Protein AF-A0A1U7CLI0-F1 (afdb_monomer_lite)

Organism: NCBI:txid1387353

Foldseek 3Di:
DDDDPDPQDPVNVVVVVVVVVVVVVVVVVVLVVLLVVLQVLLVVLQVQLVVLVVPCPVPPQSPQLSLVSNVSSVLSNVCSVVSPDDHDDDDNGDDPPDDRPDPVVVVVVVVVVVPPPD

pLDDT: mean 80.76, std 17.77, range [35.72, 97.56]

Secondary structure (DSSP, 8-state):
---------HHHHHHHHHHHHHHHHHHHHHHHHHHHHHHHHHHHHHHHHHHHHHH-TT-HHHHHHHHHHHHHHHHHHHHHH-TTSPPPPP-SS--TT--PPPHHHHHHHHHHTGGG--

Sequence (118 aa):
MPIKRIKLSVRDLMLTVAVLAIPLSWAADKTSQRRDRCLDLADRHARLGAEYRRNSGGLESMLHAADWHSYMSRCFEEAADRPWEPIPKSMPLPPKRWSPPSPAATDAGATAVIKRSS

Radius of gyration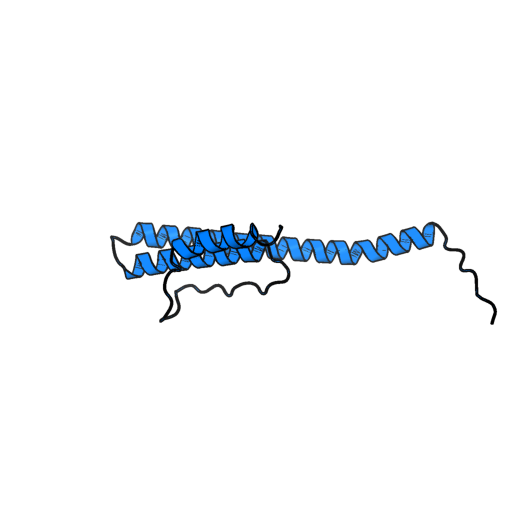: 23.69 Å; chains: 1; bounding box: 47×31×71 Å

Structure (mmCIF, N/CA/C/O backbone):
data_AF-A0A1U7CLI0-F1
#
_entry.id   AF-A0A1U7CLI0-F1
#
loop_
_atom_site.group_PDB
_atom_site.id
_atom_site.type_symbol
_atom_site.label_atom_id
_atom_site.label_alt_id
_atom_site.label_comp_id
_atom_site.label_asym_id
_atom_site.label_entity_id
_atom_site.label_seq_id
_atom_site.pdbx_PDB_ins_code
_atom_site.Cartn_x
_atom_site.Cartn_y
_atom_site.Cartn_z
_atom_site.occupancy
_atom_site.B_iso_or_equiv
_atom_site.auth_seq_id
_atom_site.auth_comp_id
_atom_site.auth_asym_id
_atom_site.auth_atom_id
_atom_site.pdbx_PDB_model_num
ATOM 1 N N . MET A 1 1 ? 27.129 22.516 -49.889 1.00 48.25 1 MET A N 1
ATOM 2 C CA . MET A 1 1 ? 27.397 21.574 -48.778 1.00 48.25 1 MET A CA 1
ATOM 3 C C . MET A 1 1 ? 27.031 20.166 -49.232 1.00 48.25 1 MET A C 1
ATOM 5 O O . MET A 1 1 ? 25.864 19.957 -49.541 1.00 48.25 1 MET A O 1
ATOM 9 N N . PRO A 1 2 ? 27.973 19.216 -49.356 1.00 52.28 2 PRO A N 1
ATOM 10 C CA . PRO A 1 2 ? 27.618 17.851 -49.730 1.00 52.28 2 PRO A CA 1
ATOM 11 C C . PRO A 1 2 ? 26.942 17.132 -48.553 1.00 52.28 2 PRO A C 1
ATOM 13 O O . PRO A 1 2 ? 27.512 17.022 -47.468 1.00 52.28 2 PRO A O 1
ATOM 16 N N . ILE A 1 3 ? 25.724 16.636 -48.774 1.00 61.03 3 ILE A N 1
ATOM 17 C CA . ILE A 1 3 ? 25.002 15.785 -47.821 1.00 61.03 3 ILE A CA 1
ATOM 18 C C . ILE A 1 3 ? 25.699 14.419 -47.810 1.00 61.03 3 ILE A C 1
ATOM 20 O O . I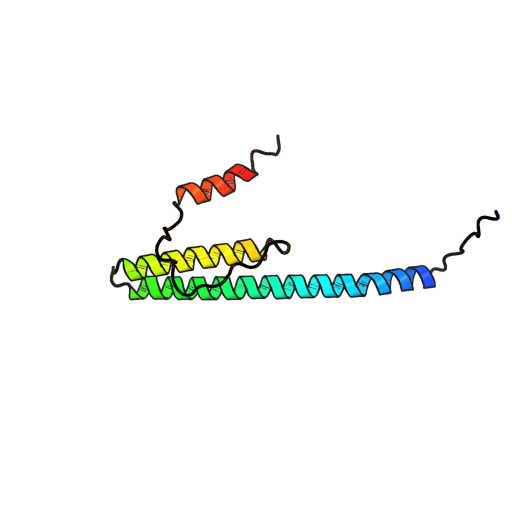LE A 1 3 ? 25.629 13.658 -48.777 1.00 61.03 3 ILE A O 1
ATOM 24 N N . LYS A 1 4 ? 26.420 14.120 -46.726 1.00 63.03 4 LYS A N 1
ATOM 25 C CA . LYS A 1 4 ? 27.121 12.845 -46.526 1.00 63.03 4 LYS A CA 1
ATOM 26 C C . LYS A 1 4 ? 26.070 11.734 -46.383 1.00 63.03 4 LYS A C 1
ATOM 28 O O . LYS A 1 4 ? 25.372 11.672 -45.376 1.00 63.03 4 LYS A O 1
ATOM 33 N N . ARG A 1 5 ? 25.930 10.861 -47.388 1.00 59.25 5 ARG A N 1
ATOM 34 C CA . ARG A 1 5 ? 25.058 9.675 -47.298 1.00 59.25 5 ARG A CA 1
ATOM 35 C C . ARG A 1 5 ? 25.703 8.654 -46.360 1.00 59.25 5 ARG A C 1
ATOM 37 O O . ARG A 1 5 ? 26.661 7.984 -46.740 1.00 59.25 5 ARG A O 1
ATOM 44 N N . ILE A 1 6 ? 25.199 8.562 -45.133 1.00 68.69 6 ILE A N 1
ATOM 45 C CA . ILE A 1 6 ? 25.621 7.553 -44.157 1.00 68.69 6 ILE A CA 1
ATOM 46 C C . ILE A 1 6 ? 25.060 6.203 -44.621 1.00 68.69 6 ILE A C 1
ATOM 48 O O . ILE A 1 6 ? 23.846 6.019 -44.674 1.00 68.69 6 ILE A O 1
ATOM 52 N N . LYS A 1 7 ? 25.932 5.261 -44.996 1.00 68.12 7 LYS A N 1
ATOM 53 C CA . LYS A 1 7 ? 25.535 3.866 -45.228 1.00 68.12 7 LYS A CA 1
ATOM 54 C C . LYS A 1 7 ? 25.438 3.185 -43.866 1.00 68.12 7 LYS A C 1
ATOM 56 O O . LYS A 1 7 ? 26.460 2.790 -43.317 1.00 68.12 7 LYS A O 1
ATOM 61 N N . LEU A 1 8 ? 24.229 3.104 -43.312 1.00 69.88 8 LEU A N 1
ATOM 62 C CA . LEU A 1 8 ? 23.980 2.365 -42.076 1.00 69.88 8 LEU A CA 1
ATOM 63 C C . LEU A 1 8 ? 24.144 0.868 -42.363 1.00 69.88 8 LEU A C 1
ATOM 65 O O . LEU A 1 8 ? 23.432 0.326 -43.212 1.00 69.88 8 LEU A O 1
ATOM 69 N N . SER A 1 9 ? 25.088 0.201 -41.702 1.00 82.31 9 SER A N 1
ATOM 70 C CA . SER A 1 9 ? 25.212 -1.251 -41.821 1.00 82.31 9 SER A CA 1
ATOM 71 C C . SER A 1 9 ? 24.224 -1.952 -40.884 1.00 82.31 9 SER A C 1
ATOM 73 O O . SER A 1 9 ? 23.833 -1.408 -39.851 1.00 82.31 9 SER A O 1
ATOM 75 N N . VAL A 1 10 ? 23.847 -3.195 -41.205 1.00 80.75 10 VAL A N 1
ATOM 76 C CA . VAL A 1 10 ? 23.030 -4.038 -40.308 1.00 80.75 10 VAL A CA 1
ATOM 77 C C . VAL A 1 10 ? 23.691 -4.167 -38.931 1.00 80.75 10 VAL A C 1
ATOM 79 O O . VAL A 1 10 ? 23.002 -4.175 -37.916 1.00 80.75 10 VAL A O 1
ATOM 82 N N . ARG A 1 11 ? 25.031 -4.184 -38.880 1.00 80.31 11 ARG A N 1
ATOM 83 C CA . ARG A 1 11 ? 25.797 -4.189 -37.628 1.00 80.31 11 ARG A CA 1
ATOM 84 C C . ARG A 1 11 ? 25.534 -2.938 -36.790 1.00 80.31 11 ARG A C 1
ATOM 86 O O . ARG A 1 11 ? 25.334 -3.060 -35.589 1.00 80.31 11 ARG A O 1
ATOM 93 N N . ASP A 1 12 ? 25.509 -1.761 -37.411 1.00 82.69 12 ASP A N 1
ATOM 94 C CA . ASP A 1 12 ? 25.267 -0.492 -36.709 1.00 82.69 12 ASP A CA 1
ATOM 95 C C . ASP A 1 12 ? 23.820 -0.396 -36.209 1.00 82.69 12 ASP A C 1
ATOM 97 O O . ASP A 1 12 ? 23.570 0.108 -35.112 1.00 82.69 12 ASP A O 1
ATOM 101 N N . LEU A 1 13 ? 22.868 -0.951 -36.969 1.00 84.00 13 LEU A N 1
ATOM 102 C CA . LEU A 1 13 ? 21.475 -1.078 -36.541 1.00 84.00 13 LEU A CA 1
ATOM 103 C C . LEU A 1 13 ? 21.352 -2.006 -35.319 1.00 84.00 13 LEU A C 1
ATOM 105 O O . LEU A 1 13 ? 20.738 -1.631 -34.324 1.00 84.00 13 LEU A O 1
ATOM 109 N N . MET A 1 14 ? 21.989 -3.182 -35.361 1.00 84.62 14 MET A N 1
ATOM 110 C CA . MET A 1 14 ? 21.991 -4.146 -34.251 1.00 84.62 14 MET A CA 1
ATOM 111 C C . MET A 1 14 ? 22.676 -3.588 -33.003 1.00 84.62 14 MET A C 1
ATOM 113 O O . MET A 1 14 ? 22.165 -3.756 -31.898 1.00 84.62 14 MET A O 1
ATOM 117 N N . LEU A 1 15 ? 23.793 -2.874 -33.171 1.00 85.19 15 LEU A N 1
ATOM 118 C CA . LEU A 1 15 ? 24.478 -2.201 -32.070 1.00 85.19 15 LEU A CA 1
ATOM 119 C C . LEU A 1 15 ? 23.571 -1.144 -31.431 1.00 85.19 15 LEU A C 1
ATOM 121 O O . LEU A 1 15 ? 23.483 -1.065 -30.211 1.00 85.19 15 LEU A O 1
ATOM 125 N N . THR A 1 16 ? 22.853 -0.370 -32.247 1.00 85.69 16 THR A N 1
ATOM 126 C CA . THR A 1 16 ? 21.919 0.652 -31.758 1.00 85.69 16 THR A CA 1
ATOM 127 C C . THR A 1 16 ? 20.769 0.023 -30.972 1.00 85.69 16 THR A C 1
ATOM 129 O O . THR A 1 16 ? 20.448 0.491 -29.882 1.00 85.69 16 THR A O 1
ATOM 132 N N . VAL A 1 17 ? 20.187 -1.075 -31.468 1.00 83.44 17 VAL A N 1
ATOM 133 C CA . VAL A 1 17 ? 19.144 -1.826 -30.747 1.00 83.44 17 VAL A CA 1
ATOM 134 C C . VAL A 1 17 ? 19.679 -2.373 -29.424 1.00 83.44 17 VAL A C 1
ATOM 136 O O . VAL A 1 17 ? 19.022 -2.212 -28.399 1.00 83.44 17 VAL A O 1
ATOM 139 N N . ALA A 1 18 ? 20.880 -2.957 -29.413 1.00 83.38 18 ALA A N 1
ATOM 140 C CA . ALA A 1 18 ? 21.497 -3.472 -28.191 1.00 83.38 18 ALA A CA 1
ATOM 141 C C . ALA A 1 18 ? 21.744 -2.358 -27.159 1.00 83.38 18 ALA A C 1
ATOM 143 O O . ALA A 1 18 ? 21.410 -2.516 -25.986 1.00 83.38 18 ALA A O 1
ATOM 144 N N . VAL A 1 19 ? 22.260 -1.206 -27.599 1.00 85.19 19 VAL A N 1
ATOM 145 C CA . VAL A 1 19 ? 22.498 -0.041 -26.733 1.00 85.19 19 VAL A CA 1
ATOM 146 C C . VAL A 1 19 ? 21.191 0.523 -26.172 1.00 85.19 19 VAL A C 1
ATOM 148 O O . VAL A 1 19 ? 21.171 0.935 -25.016 1.00 85.19 19 VAL A O 1
ATOM 151 N N . LEU A 1 20 ? 20.094 0.510 -26.936 1.00 84.69 20 LEU A N 1
ATOM 152 C CA . LEU A 1 20 ? 18.775 0.956 -26.468 1.00 84.69 20 LEU A CA 1
ATOM 153 C C . LEU A 1 20 ? 18.070 -0.071 -25.569 1.00 84.69 20 LEU A C 1
ATOM 155 O O . LEU A 1 20 ? 17.326 0.318 -24.670 1.00 84.69 20 LEU A O 1
ATOM 159 N N . ALA A 1 21 ? 18.311 -1.369 -25.767 1.00 80.56 21 ALA A N 1
ATOM 160 C CA . ALA A 1 21 ? 17.692 -2.432 -24.976 1.00 80.56 21 ALA A CA 1
ATOM 161 C C . ALA A 1 21 ? 18.179 -2.448 -23.517 1.00 80.56 21 ALA A C 1
ATOM 163 O O . ALA A 1 21 ? 17.399 -2.750 -22.613 1.00 80.56 21 ALA A O 1
ATOM 164 N N . ILE A 1 22 ? 19.444 -2.089 -23.270 1.00 78.75 22 ILE A N 1
ATOM 165 C CA . ILE A 1 22 ? 20.044 -2.059 -21.926 1.00 78.75 22 ILE A CA 1
ATOM 166 C C . ILE A 1 22 ? 19.308 -1.087 -20.976 1.00 78.75 22 ILE A C 1
ATOM 168 O O . ILE A 1 22 ? 18.823 -1.542 -19.937 1.00 78.75 22 ILE A O 1
ATOM 172 N N . PRO A 1 23 ? 19.158 0.220 -21.284 1.00 81.06 23 PRO A N 1
ATOM 173 C CA . PRO A 1 23 ? 18.443 1.146 -20.408 1.00 81.06 23 PRO A CA 1
ATOM 174 C C . PRO A 1 23 ? 16.954 0.805 -20.295 1.00 81.06 23 PRO A C 1
ATOM 176 O O . PRO A 1 23 ? 16.383 0.992 -19.223 1.00 81.06 23 PRO A O 1
ATOM 179 N N . LEU A 1 24 ? 16.334 0.262 -21.353 1.00 78.94 24 LEU A N 1
ATOM 180 C CA . LEU A 1 24 ? 14.939 -0.185 -21.311 1.00 78.94 24 LEU A CA 1
ATOM 181 C C . LEU A 1 24 ? 14.745 -1.332 -20.312 1.00 78.94 24 LEU A C 1
ATOM 183 O O . LEU A 1 24 ? 13.823 -1.300 -19.501 1.00 78.94 24 LEU A O 1
ATOM 187 N N . SER A 1 25 ? 15.649 -2.313 -20.338 1.00 74.44 25 SER A N 1
ATOM 188 C CA . SER A 1 25 ? 15.624 -3.462 -19.426 1.00 74.44 25 SER A CA 1
ATOM 189 C C . SER A 1 25 ? 15.835 -3.022 -17.979 1.00 74.44 25 SER A C 1
ATOM 191 O O . SER A 1 25 ? 15.146 -3.488 -17.078 1.00 74.44 25 SER A O 1
ATOM 193 N N . TRP A 1 26 ? 16.741 -2.069 -17.752 1.00 78.25 26 TRP A N 1
ATOM 194 C CA . TRP A 1 26 ? 16.992 -1.533 -16.415 1.00 78.25 26 TRP A CA 1
ATOM 195 C C . TRP A 1 26 ? 15.822 -0.694 -15.885 1.00 78.25 26 TRP A C 1
ATOM 197 O O . TRP A 1 26 ? 15.495 -0.751 -14.700 1.00 78.25 26 TRP A O 1
ATOM 207 N N . ALA A 1 27 ? 15.159 0.069 -16.757 1.00 76.12 27 ALA A N 1
ATOM 208 C CA . ALA A 1 27 ? 13.928 0.769 -16.408 1.00 76.12 27 ALA A CA 1
ATOM 209 C C . ALA A 1 27 ? 12.808 -0.221 -16.048 1.00 76.12 27 ALA A C 1
ATOM 211 O O . ALA A 1 27 ? 12.137 -0.022 -15.036 1.00 76.12 27 ALA A O 1
ATOM 212 N N . ALA A 1 28 ? 12.661 -1.305 -16.818 1.00 76.81 28 ALA A N 1
ATOM 213 C CA . ALA A 1 28 ? 11.690 -2.361 -16.546 1.00 76.81 28 ALA A CA 1
ATOM 214 C C . ALA A 1 28 ? 11.938 -3.036 -15.183 1.00 76.81 28 ALA A C 1
ATOM 216 O O . ALA A 1 28 ? 11.012 -3.125 -14.376 1.00 76.81 28 ALA A O 1
ATOM 217 N N . ASP A 1 29 ? 13.185 -3.406 -14.878 1.00 84.12 29 ASP A N 1
ATOM 218 C CA . ASP A 1 29 ? 13.565 -4.017 -13.593 1.00 84.12 29 ASP A CA 1
ATOM 219 C C . ASP A 1 29 ? 13.290 -3.083 -12.397 1.00 84.12 29 ASP A C 1
ATOM 221 O O . ASP A 1 29 ? 12.746 -3.476 -11.365 1.00 84.12 29 ASP A O 1
ATOM 225 N N . LYS A 1 30 ? 13.559 -1.783 -12.550 1.00 79.81 30 LYS A N 1
ATOM 226 C CA . LYS A 1 30 ? 13.201 -0.798 -11.519 1.00 79.81 30 LYS A CA 1
ATOM 227 C C . LYS A 1 30 ? 11.696 -0.684 -11.311 1.00 79.81 30 LYS A C 1
ATOM 229 O O . LYS A 1 30 ? 11.250 -0.515 -10.174 1.00 79.81 30 LYS A O 1
ATOM 234 N N . THR A 1 31 ? 10.911 -0.743 -12.385 1.00 84.31 31 THR A N 1
ATOM 235 C CA . THR A 1 31 ? 9.450 -0.685 -12.273 1.00 84.31 31 THR A CA 1
ATOM 236 C C . THR A 1 31 ? 8.869 -1.933 -11.615 1.00 84.31 31 THR A C 1
ATOM 238 O O . THR A 1 31 ? 7.970 -1.786 -10.787 1.00 84.31 31 THR A O 1
ATOM 241 N N . SER A 1 32 ? 9.408 -3.128 -11.890 1.00 86.62 32 SER A N 1
ATOM 242 C CA . SER A 1 32 ? 8.985 -4.363 -11.217 1.00 86.62 32 SER A CA 1
ATOM 243 C C . SER A 1 32 ? 9.367 -4.355 -9.741 1.00 86.62 32 SER A C 1
ATOM 245 O O . SER A 1 32 ? 8.491 -4.526 -8.901 1.00 86.62 32 SER A O 1
ATOM 247 N N . GLN A 1 33 ? 10.612 -4.011 -9.395 1.00 90.00 33 GLN A N 1
ATOM 248 C CA . GLN A 1 33 ? 11.034 -3.902 -7.990 1.00 90.00 33 GLN A CA 1
ATOM 249 C C . GLN A 1 33 ? 10.187 -2.891 -7.206 1.00 90.00 33 GLN A C 1
ATOM 251 O O . GLN A 1 33 ? 9.842 -3.115 -6.043 1.00 90.00 33 GLN A O 1
ATOM 256 N N . ARG A 1 34 ? 9.828 -1.765 -7.837 1.00 90.56 34 ARG A N 1
ATOM 257 C CA . ARG A 1 34 ? 8.916 -0.782 -7.243 1.00 90.56 34 ARG A CA 1
ATOM 258 C C . ARG A 1 34 ? 7.534 -1.391 -7.005 1.00 90.56 34 ARG A C 1
ATOM 260 O O . ARG A 1 34 ? 6.993 -1.213 -5.915 1.00 90.56 34 ARG A O 1
ATOM 267 N N . ARG A 1 35 ? 6.966 -2.068 -8.008 1.00 92.44 35 ARG A N 1
ATOM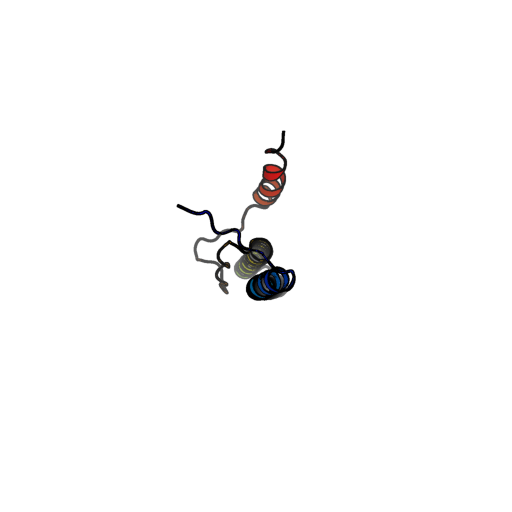 268 C CA . ARG A 1 35 ? 5.654 -2.725 -7.916 1.00 92.44 35 ARG A CA 1
ATOM 269 C C . ARG A 1 35 ? 5.640 -3.751 -6.786 1.00 92.44 35 ARG A C 1
ATOM 271 O O . ARG A 1 35 ? 4.779 -3.661 -5.917 1.00 92.44 35 ARG A O 1
ATOM 278 N N . ASP A 1 36 ? 6.626 -4.639 -6.746 1.00 94.19 36 ASP A N 1
ATOM 279 C CA . ASP A 1 36 ? 6.738 -5.689 -5.729 1.00 94.19 36 ASP A CA 1
ATOM 280 C C . ASP A 1 36 ? 6.841 -5.093 -4.325 1.00 94.19 36 ASP A C 1
ATOM 282 O O . ASP A 1 36 ? 6.167 -5.539 -3.399 1.00 94.19 36 ASP A O 1
ATOM 286 N N . ARG A 1 37 ? 7.617 -4.013 -4.168 1.00 93.31 37 ARG A N 1
ATOM 287 C CA . ARG A 1 37 ? 7.716 -3.294 -2.894 1.00 93.31 37 ARG A CA 1
ATOM 288 C C . ARG A 1 37 ? 6.387 -2.672 -2.464 1.00 93.31 37 ARG A C 1
ATOM 290 O O . ARG A 1 37 ? 6.081 -2.667 -1.274 1.00 93.31 37 ARG A O 1
ATOM 297 N N . CYS A 1 38 ? 5.623 -2.108 -3.398 1.00 94.69 38 CYS A N 1
ATOM 298 C CA . CYS A 1 38 ? 4.295 -1.577 -3.103 1.00 94.69 38 CYS A CA 1
ATOM 299 C C . CYS A 1 38 ? 3.347 -2.699 -2.659 1.00 94.69 38 CYS A C 1
ATOM 301 O O . CYS A 1 38 ? 2.695 -2.553 -1.630 1.00 94.69 38 CYS A O 1
ATOM 303 N N . LEU A 1 39 ? 3.332 -3.831 -3.363 1.00 95.62 39 LEU A N 1
ATOM 304 C CA . LEU A 1 39 ? 2.480 -4.971 -3.014 1.00 95.62 39 LEU A CA 1
ATOM 305 C C . LEU A 1 39 ? 2.863 -5.599 -1.663 1.00 95.62 39 LEU A C 1
ATOM 307 O O . LEU A 1 39 ? 1.983 -5.863 -0.851 1.00 95.62 39 LEU A O 1
ATOM 311 N N . ASP A 1 40 ? 4.156 -5.729 -1.350 1.00 96.56 40 ASP A N 1
ATOM 312 C CA . ASP A 1 40 ? 4.606 -6.193 -0.026 1.00 96.56 40 ASP A CA 1
ATOM 313 C C . ASP A 1 40 ? 4.142 -5.249 1.102 1.00 96.56 40 ASP A C 1
ATOM 315 O O . ASP A 1 40 ? 3.690 -5.689 2.161 1.00 96.56 40 ASP A O 1
ATOM 319 N N . LEU A 1 41 ? 4.198 -3.930 0.884 1.00 95.62 41 LEU A N 1
ATOM 320 C CA . LEU A 1 41 ? 3.683 -2.954 1.852 1.00 95.62 41 LEU A CA 1
ATOM 321 C C . LEU A 1 41 ? 2.157 -3.021 1.988 1.00 95.62 41 LEU A C 1
ATOM 323 O O . LEU A 1 41 ? 1.647 -2.891 3.107 1.00 95.62 41 LEU A O 1
ATOM 327 N N . ALA A 1 42 ? 1.442 -3.242 0.885 1.00 96.00 42 ALA A N 1
ATOM 328 C CA . ALA A 1 42 ? -0.002 -3.428 0.898 1.00 96.00 42 ALA A CA 1
ATOM 329 C C . ALA A 1 42 ? -0.402 -4.654 1.729 1.00 96.00 42 ALA A C 1
ATOM 331 O O . ALA A 1 42 ? -1.248 -4.535 2.621 1.00 96.00 42 ALA A O 1
ATOM 332 N N . ASP A 1 43 ? 0.272 -5.784 1.513 1.00 97.56 43 ASP A N 1
ATOM 333 C CA . ASP A 1 43 ? 0.054 -7.037 2.238 1.00 97.56 43 ASP A CA 1
ATOM 334 C C . ASP A 1 43 ? 0.336 -6.895 3.735 1.00 97.56 43 ASP A C 1
ATOM 336 O O . ASP A 1 43 ? -0.437 -7.368 4.574 1.00 97.56 43 ASP A O 1
ATOM 340 N N . ARG A 1 44 ? 1.430 -6.218 4.108 1.00 96.81 44 ARG A N 1
ATOM 341 C CA . ARG A 1 44 ? 1.756 -5.958 5.521 1.00 96.81 44 ARG A CA 1
ATOM 342 C C . ARG A 1 44 ? 0.667 -5.141 6.203 1.00 96.81 44 ARG A C 1
ATOM 344 O O . ARG A 1 44 ? 0.260 -5.473 7.316 1.00 96.81 44 ARG A O 1
ATOM 351 N N . HIS A 1 45 ? 0.178 -4.095 5.543 1.00 96.81 45 HIS A N 1
ATOM 352 C CA . HIS A 1 45 ? -0.914 -3.292 6.077 1.00 96.81 45 HIS A CA 1
ATOM 353 C C . HIS A 1 45 ? -2.226 -4.085 6.146 1.00 96.81 45 HIS A C 1
ATOM 355 O O . HIS A 1 45 ? -2.910 -4.006 7.163 1.00 96.81 45 HIS A O 1
ATOM 361 N N . ALA A 1 46 ? -2.542 -4.924 5.159 1.00 95.94 46 ALA A N 1
ATOM 362 C CA . ALA A 1 46 ? -3.712 -5.800 5.219 1.00 95.94 46 ALA A CA 1
ATOM 363 C C . ALA A 1 46 ? -3.659 -6.756 6.428 1.00 95.94 46 ALA A C 1
ATOM 365 O O . ALA A 1 46 ? -4.644 -6.888 7.161 1.00 95.94 46 ALA A O 1
ATOM 366 N N . ARG A 1 47 ? -2.494 -7.366 6.693 1.00 97.06 47 ARG A N 1
ATOM 367 C CA . ARG A 1 47 ? -2.279 -8.241 7.862 1.00 97.06 47 ARG A CA 1
ATOM 368 C C . ARG A 1 47 ? -2.439 -7.488 9.178 1.00 97.06 47 ARG A C 1
ATOM 370 O O . ARG A 1 47 ? -3.210 -7.929 10.026 1.00 97.06 47 ARG A O 1
ATOM 377 N N . LEU A 1 48 ? -1.794 -6.328 9.318 1.00 95.12 48 LEU A N 1
ATOM 378 C CA . LEU A 1 48 ? -1.936 -5.484 10.509 1.00 95.12 48 LEU A CA 1
ATOM 379 C C . LEU A 1 48 ? -3.396 -5.080 10.737 1.00 95.12 48 LEU A C 1
ATOM 381 O O . LEU A 1 48 ? -3.905 -5.202 11.847 1.00 95.12 48 LEU A O 1
ATOM 385 N N . GLY A 1 49 ? -4.104 -4.658 9.687 1.00 95.12 49 GLY A N 1
ATOM 386 C CA . GLY A 1 49 ? -5.523 -4.317 9.779 1.00 95.12 49 GLY A CA 1
ATOM 387 C C . GLY A 1 49 ? -6.381 -5.491 10.260 1.00 95.12 49 GLY A C 1
ATOM 388 O O . GLY A 1 49 ? -7.251 -5.319 11.116 1.00 95.12 49 GLY A O 1
ATOM 389 N N . ALA A 1 50 ? -6.104 -6.702 9.770 1.00 95.56 50 ALA A N 1
ATOM 390 C CA . ALA A 1 50 ? -6.781 -7.915 10.217 1.00 95.56 50 ALA A CA 1
ATOM 391 C C . ALA A 1 50 ? -6.473 -8.258 11.686 1.00 95.56 50 ALA A C 1
ATOM 393 O O . ALA A 1 50 ? -7.379 -8.672 12.414 1.00 95.56 50 ALA A O 1
ATOM 394 N N . GLU A 1 51 ? -5.232 -8.065 12.135 1.00 96.44 51 GLU A N 1
ATOM 395 C CA . GLU A 1 51 ? -4.825 -8.264 13.531 1.00 96.44 51 GLU A CA 1
ATOM 396 C C . GLU A 1 51 ? -5.512 -7.270 14.471 1.00 96.44 51 GLU A C 1
ATOM 398 O O . GLU A 1 51 ? -6.113 -7.690 15.462 1.00 96.44 51 GLU A O 1
ATOM 403 N N . TYR A 1 52 ? -5.516 -5.976 14.135 1.00 95.12 52 TYR A N 1
ATOM 404 C CA . TYR A 1 52 ? -6.230 -4.957 14.910 1.00 95.12 52 TYR A CA 1
ATOM 405 C C . TYR A 1 52 ? -7.726 -5.253 15.000 1.00 95.12 52 TYR A C 1
ATOM 407 O O . TYR A 1 52 ? -8.307 -5.156 16.079 1.00 95.12 52 TYR A O 1
ATOM 415 N N . ARG A 1 53 ? -8.355 -5.669 13.894 1.00 95.38 53 ARG A N 1
ATOM 416 C CA . ARG A 1 53 ? -9.781 -6.017 13.882 1.00 95.38 53 ARG A CA 1
ATOM 417 C C . ARG A 1 53 ? -10.067 -7.232 14.763 1.00 95.38 53 ARG A C 1
ATOM 419 O O . ARG A 1 53 ? -10.990 -7.183 15.576 1.00 95.38 53 ARG A O 1
ATOM 426 N N . ARG A 1 54 ? -9.255 -8.288 14.645 1.00 96.00 54 ARG A N 1
ATOM 427 C CA . ARG A 1 54 ? -9.380 -9.526 15.430 1.00 96.00 54 ARG A CA 1
ATOM 428 C C . ARG A 1 54 ? -9.197 -9.282 16.927 1.00 96.00 54 ARG A C 1
ATOM 430 O O . ARG A 1 54 ? -9.964 -9.815 17.720 1.00 96.00 54 ARG A O 1
ATOM 437 N N . ASN A 1 55 ? -8.211 -8.469 17.293 1.00 95.44 55 ASN A N 1
ATOM 438 C CA . ASN A 1 55 ? -7.861 -8.195 18.686 1.00 95.44 55 ASN A CA 1
ATOM 439 C C . ASN A 1 55 ? -8.648 -7.023 19.286 1.00 95.44 55 ASN A C 1
ATOM 441 O O . ASN A 1 55 ? -8.463 -6.713 20.459 1.00 95.44 55 ASN A O 1
ATOM 445 N N . SER A 1 56 ? -9.524 -6.378 18.506 1.00 95.06 56 SER A N 1
ATOM 446 C CA . SER A 1 56 ? -10.222 -5.166 18.937 1.00 95.06 56 SER A CA 1
ATOM 447 C C . SER A 1 56 ? -11.074 -5.372 20.183 1.00 95.06 56 SER A C 1
ATOM 449 O O . SER A 1 56 ? -11.198 -4.451 20.980 1.0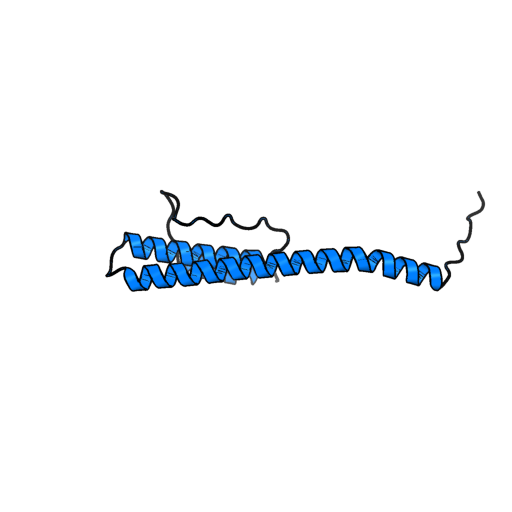0 95.06 56 SER A O 1
ATOM 451 N N . GLY A 1 57 ? -11.717 -6.533 20.343 1.00 92.44 57 GLY A N 1
ATOM 452 C CA . GLY A 1 57 ? -12.714 -6.731 21.401 1.00 92.44 57 GLY A CA 1
ATOM 453 C C . GLY A 1 57 ? -13.837 -5.680 21.381 1.00 92.44 57 GLY A C 1
ATOM 454 O O . GLY A 1 57 ? -14.439 -5.418 22.415 1.00 92.44 57 GLY A O 1
ATOM 455 N N . GLY A 1 58 ? -14.078 -5.032 20.231 1.00 89.88 58 GLY A N 1
ATOM 456 C CA . GLY A 1 58 ? -15.011 -3.907 20.097 1.00 89.88 58 GLY A CA 1
ATOM 457 C C . GLY A 1 58 ? -14.444 -2.529 20.469 1.00 89.88 58 GLY A C 1
ATOM 458 O O . GLY A 1 58 ? -15.182 -1.548 20.421 1.00 89.88 58 GLY A O 1
ATOM 459 N N . LEU A 1 59 ? -13.155 -2.415 20.810 1.00 93.62 59 LEU A N 1
ATOM 460 C CA . LEU A 1 59 ? -12.505 -1.132 21.084 1.00 93.62 59 LEU A CA 1
ATOM 461 C C . LEU A 1 59 ? -12.427 -0.278 19.812 1.00 93.62 59 LEU A C 1
ATOM 463 O O . LEU A 1 59 ? -11.738 -0.624 18.849 1.00 93.62 59 LEU A O 1
ATOM 467 N N . GLU A 1 60 ? -13.081 0.882 19.850 1.00 91.38 60 GLU A N 1
ATOM 468 C CA . GLU A 1 60 ? -13.158 1.827 18.730 1.00 91.38 60 GLU A CA 1
ATOM 469 C C . GLU A 1 60 ? -11.774 2.258 18.228 1.00 91.38 60 GLU A C 1
ATOM 471 O O . GLU A 1 60 ? -11.537 2.306 17.026 1.00 91.38 60 GLU A O 1
ATOM 476 N N . SER A 1 61 ? -10.817 2.491 19.130 1.00 90.25 61 SER A N 1
ATOM 477 C CA . SER A 1 61 ? -9.449 2.880 18.766 1.00 90.25 61 SER A CA 1
ATOM 478 C C . SER A 1 61 ? -8.718 1.810 17.946 1.00 90.25 61 SER A C 1
ATOM 480 O O . SER A 1 61 ? -7.958 2.142 17.035 1.00 90.25 61 SER A O 1
ATOM 482 N N . MET A 1 62 ? -8.966 0.528 18.228 1.00 92.62 62 MET A N 1
ATOM 483 C CA . MET A 1 62 ? -8.389 -0.583 17.469 1.00 92.62 62 MET A CA 1
ATOM 484 C C . MET A 1 62 ? -9.098 -0.776 16.129 1.00 92.62 62 MET A C 1
ATOM 486 O O . MET A 1 62 ? -8.433 -1.026 15.127 1.00 92.62 62 MET A O 1
ATOM 490 N N . LEU A 1 63 ? -10.422 -0.608 16.079 1.00 92.81 63 LEU A N 1
ATOM 491 C CA . LEU A 1 63 ? -11.172 -0.626 14.819 1.00 92.81 63 LEU A CA 1
ATOM 492 C C . LEU A 1 63 ? -10.748 0.529 13.901 1.00 92.81 63 LEU A C 1
ATOM 494 O O . LEU A 1 63 ? -10.497 0.316 12.719 1.00 92.81 63 LEU A O 1
ATOM 498 N N . HIS A 1 64 ? -10.536 1.717 14.465 1.00 92.31 64 HIS A N 1
ATOM 499 C CA . HIS A 1 64 ? -10.013 2.869 13.739 1.00 92.31 64 HIS A CA 1
ATOM 500 C C . HIS A 1 64 ? -8.604 2.611 13.175 1.00 92.31 64 HIS A C 1
ATOM 502 O O . HIS A 1 64 ? -8.317 2.955 12.028 1.00 92.31 64 HIS A O 1
ATOM 508 N N . ALA A 1 65 ? -7.728 1.950 13.941 1.00 92.44 65 ALA A N 1
ATOM 509 C CA . ALA A 1 65 ? -6.421 1.512 13.447 1.00 92.44 65 ALA A CA 1
ATOM 510 C C . ALA A 1 65 ? -6.538 0.439 12.344 1.00 92.44 65 ALA A C 1
ATOM 512 O O . ALA A 1 65 ? -5.785 0.468 11.368 1.00 92.44 65 ALA A O 1
ATOM 513 N N . ALA A 1 66 ? -7.504 -0.478 12.452 1.00 94.19 66 ALA A N 1
ATOM 514 C CA . ALA A 1 66 ? -7.770 -1.473 11.416 1.00 94.19 66 ALA A CA 1
ATOM 515 C C . ALA A 1 66 ? -8.207 -0.826 10.092 1.00 94.19 66 ALA A C 1
ATOM 517 O O . ALA A 1 66 ? -7.743 -1.224 9.017 1.00 94.19 66 ALA A O 1
ATOM 518 N N . ASP A 1 67 ? -9.056 0.199 10.159 1.00 94.25 67 ASP A N 1
ATOM 519 C CA . ASP A 1 67 ? -9.507 0.947 8.986 1.00 94.25 67 ASP A CA 1
ATOM 520 C C . ASP A 1 67 ? -8.373 1.771 8.374 1.00 94.25 67 ASP A C 1
ATOM 522 O O . ASP A 1 67 ? -8.231 1.809 7.150 1.00 94.25 67 ASP A O 1
ATOM 526 N N . TRP A 1 68 ? -7.509 2.364 9.206 1.00 95.25 68 TRP A N 1
ATOM 527 C CA . TRP A 1 68 ? -6.300 3.053 8.746 1.00 95.25 68 TRP A CA 1
ATOM 528 C C . TRP A 1 68 ? -5.405 2.133 7.921 1.00 95.25 68 TRP A C 1
ATOM 530 O O . TRP A 1 68 ? -4.962 2.483 6.826 1.00 95.25 68 TRP A O 1
ATOM 540 N N . HIS A 1 69 ? -5.158 0.928 8.424 1.00 95.88 69 HIS A N 1
ATOM 541 C CA . HIS A 1 69 ? -4.344 -0.047 7.719 1.00 95.88 69 HIS A CA 1
ATOM 542 C C . HIS A 1 69 ? -5.018 -0.584 6.456 1.00 95.88 69 HIS A C 1
ATOM 544 O O . HIS A 1 69 ? -4.341 -0.782 5.449 1.00 95.88 69 HIS A O 1
ATOM 550 N N . SER A 1 70 ? -6.343 -0.731 6.462 1.00 94.31 70 SER A N 1
ATOM 551 C CA . SER A 1 70 ? -7.104 -1.086 5.257 1.00 94.31 70 SER A CA 1
ATOM 552 C C . SER A 1 70 ? -6.980 0.004 4.179 1.00 94.31 70 SER A C 1
ATOM 554 O O . SER A 1 70 ? -6.758 -0.297 3.008 1.00 94.31 70 SER A O 1
ATOM 556 N N . TYR A 1 71 ? -7.045 1.279 4.574 1.00 94.19 71 TYR A N 1
ATOM 557 C CA . TYR A 1 71 ? -6.812 2.418 3.683 1.00 94.19 71 TYR A CA 1
ATOM 558 C C . TYR A 1 71 ? -5.380 2.440 3.129 1.00 94.19 71 TYR A C 1
ATOM 560 O O . TYR A 1 71 ? -5.188 2.549 1.921 1.00 94.19 71 TYR A O 1
ATOM 568 N N . MET A 1 72 ? -4.373 2.283 3.992 1.00 94.25 72 MET A N 1
ATOM 569 C CA . MET A 1 72 ? -2.968 2.273 3.574 1.00 94.25 72 MET A CA 1
ATOM 570 C C . MET A 1 72 ? -2.651 1.126 2.616 1.00 94.25 72 MET A C 1
ATOM 572 O O . MET A 1 72 ? -1.901 1.331 1.664 1.00 94.25 72 MET A O 1
ATOM 576 N N . SER A 1 73 ? -3.236 -0.053 2.845 1.00 94.81 73 SER A N 1
ATOM 577 C CA . SER A 1 73 ? -3.112 -1.202 1.947 1.00 94.81 73 SER A CA 1
ATOM 578 C C . SER A 1 73 ? -3.561 -0.838 0.528 1.00 94.81 73 SER A C 1
ATOM 580 O O . SER A 1 73 ? -2.758 -0.912 -0.402 1.00 94.81 73 SER A O 1
ATOM 582 N N . ARG A 1 74 ? -4.765 -0.267 0.390 1.00 93.75 74 ARG A N 1
ATOM 583 C CA . ARG A 1 74 ? -5.289 0.220 -0.895 1.00 93.75 74 ARG A CA 1
ATOM 584 C C . ARG A 1 74 ? -4.416 1.294 -1.540 1.00 93.75 74 ARG A C 1
ATOM 586 O O . ARG A 1 74 ? -4.176 1.241 -2.740 1.00 93.75 74 ARG A O 1
ATOM 593 N N . CYS A 1 75 ? -3.903 2.256 -0.769 1.00 93.75 75 CYS A N 1
ATOM 594 C CA . CYS A 1 75 ? -3.003 3.274 -1.321 1.00 93.75 75 CYS A CA 1
ATOM 595 C C . CYS A 1 75 ? -1.740 2.658 -1.936 1.00 93.75 75 CYS A C 1
ATOM 597 O O . CYS A 1 75 ? -1.242 3.156 -2.945 1.00 93.75 75 CYS A O 1
ATOM 599 N N . PHE A 1 76 ? -1.202 1.598 -1.331 1.00 95.06 76 PHE A N 1
ATOM 600 C CA . PHE A 1 76 ? -0.043 0.899 -1.873 1.00 95.06 76 PHE A CA 1
ATOM 601 C C . PHE A 1 76 ? -0.385 0.038 -3.091 1.00 95.06 76 PHE A C 1
ATOM 603 O O . PHE A 1 76 ? 0.410 0.024 -4.029 1.00 95.06 76 PHE A O 1
ATOM 610 N N . GLU A 1 77 ? -1.553 -0.607 -3.122 1.00 94.12 77 GLU A N 1
ATOM 611 C CA . GLU A 1 77 ? -2.060 -1.302 -4.316 1.00 94.12 77 GLU A CA 1
ATOM 612 C C . GLU A 1 77 ? -2.209 -0.330 -5.494 1.00 94.12 77 GLU A C 1
ATOM 614 O O . GLU A 1 77 ? -1.625 -0.543 -6.554 1.00 94.12 77 GLU A O 1
ATOM 619 N N . GLU A 1 78 ? -2.885 0.804 -5.282 1.00 92.31 78 GLU A N 1
ATOM 620 C CA . GLU A 1 78 ? -3.054 1.843 -6.304 1.00 92.31 78 GLU A CA 1
ATOM 621 C C . GLU A 1 78 ? -1.701 2.402 -6.770 1.00 92.31 78 GLU A C 1
ATOM 623 O O . GLU A 1 78 ? -1.474 2.609 -7.965 1.00 92.31 78 GLU A O 1
ATOM 628 N N . ALA A 1 79 ? -0.758 2.603 -5.843 1.00 91.38 79 ALA A N 1
ATOM 629 C CA . ALA A 1 79 ? 0.587 3.046 -6.186 1.00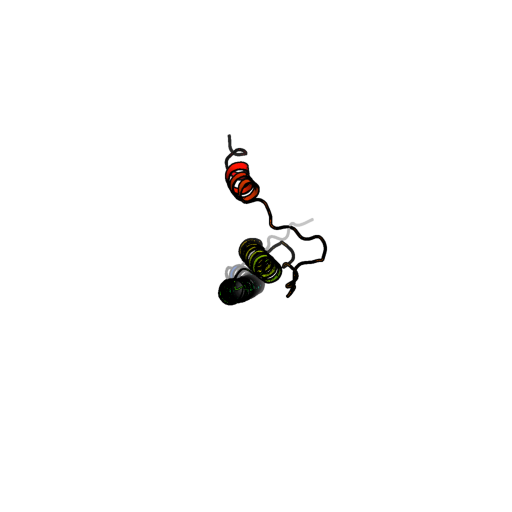 91.38 79 ALA A CA 1
ATOM 630 C C . ALA A 1 79 ? 1.364 1.998 -6.996 1.00 91.38 79 ALA A C 1
ATOM 632 O O . ALA A 1 79 ? 2.196 2.388 -7.819 1.00 91.38 79 ALA A O 1
ATOM 633 N N . ALA A 1 80 ? 1.113 0.698 -6.803 1.00 91.69 80 ALA A N 1
ATOM 634 C CA . ALA A 1 80 ? 1.757 -0.383 -7.554 1.00 91.69 80 ALA A CA 1
ATOM 635 C C . ALA A 1 80 ? 1.409 -0.338 -9.054 1.00 91.69 80 ALA A C 1
ATOM 637 O O . ALA A 1 80 ? 2.236 -0.721 -9.888 1.00 91.69 80 ALA A O 1
ATOM 638 N N . ASP A 1 81 ? 0.231 0.188 -9.394 1.00 89.44 81 ASP A N 1
ATOM 639 C CA . ASP A 1 81 ? -0.243 0.358 -10.773 1.00 89.44 81 ASP A CA 1
ATOM 640 C C . ASP A 1 81 ? 0.148 1.711 -11.394 1.00 89.44 81 ASP A C 1
ATOM 642 O O . ASP A 1 81 ? 0.010 1.909 -12.602 1.00 89.44 81 ASP A O 1
ATOM 646 N N . ARG A 1 82 ? 0.688 2.643 -10.596 1.00 88.31 82 ARG A N 1
ATOM 647 C CA . ARG A 1 82 ? 1.062 3.998 -11.033 1.00 88.31 82 ARG A CA 1
ATOM 648 C C . ARG A 1 82 ? 2.558 4.258 -10.840 1.00 88.31 82 ARG A C 1
ATOM 650 O O . ARG A 1 82 ? 2.954 4.916 -9.876 1.00 88.31 82 ARG A O 1
ATOM 657 N N . PRO A 1 83 ? 3.428 3.765 -11.742 1.00 81.38 83 PRO A N 1
ATOM 658 C CA . PRO A 1 83 ? 4.882 3.831 -11.572 1.00 81.38 83 PRO A CA 1
ATOM 659 C C . PRO A 1 83 ? 5.453 5.256 -11.566 1.00 81.38 83 PRO A C 1
ATOM 661 O O . PRO A 1 83 ? 6.531 5.471 -11.014 1.00 81.38 83 PRO A O 1
ATOM 664 N N . TRP A 1 84 ? 4.739 6.224 -12.146 1.00 82.69 84 TRP A N 1
ATOM 665 C CA . TRP A 1 84 ? 5.133 7.637 -12.187 1.00 82.69 84 TRP A CA 1
ATOM 666 C C . TRP A 1 84 ? 4.734 8.430 -10.935 1.00 82.69 84 TRP A C 1
ATOM 668 O O . TRP A 1 84 ? 5.229 9.539 -10.741 1.00 82.69 84 TRP A O 1
ATOM 678 N N . GLU A 1 85 ? 3.853 7.896 -10.085 1.00 86.88 85 GLU A N 1
ATOM 679 C CA . GLU A 1 85 ? 3.431 8.576 -8.860 1.00 86.88 85 GLU A CA 1
ATOM 680 C C . GLU A 1 85 ? 4.394 8.284 -7.697 1.00 86.88 85 GLU A C 1
ATOM 682 O O . GLU A 1 85 ? 4.970 7.186 -7.605 1.00 86.88 85 GLU A O 1
ATOM 687 N N . PRO A 1 86 ? 4.592 9.255 -6.787 1.00 85.56 86 PRO A N 1
ATOM 688 C CA . PRO A 1 86 ? 5.396 9.041 -5.596 1.00 85.56 86 PRO A CA 1
ATOM 689 C C . PRO A 1 86 ? 4.784 7.932 -4.736 1.00 85.56 86 PRO A C 1
ATOM 691 O O . PRO A 1 86 ? 3.574 7.876 -4.528 1.00 85.56 86 PRO A O 1
ATOM 694 N N . ILE A 1 87 ? 5.640 7.049 -4.217 1.00 87.31 87 ILE A N 1
ATOM 695 C CA . ILE A 1 87 ? 5.205 5.965 -3.333 1.00 87.31 87 ILE A CA 1
ATOM 696 C C . ILE A 1 87 ? 4.619 6.583 -2.050 1.00 87.31 87 ILE A C 1
ATOM 698 O O . ILE A 1 87 ? 5.276 7.440 -1.445 1.00 87.31 87 ILE A O 1
ATOM 702 N N . PRO A 1 88 ? 3.428 6.146 -1.598 1.00 89.06 88 PRO A N 1
ATOM 703 C CA . PRO A 1 88 ? 2.855 6.586 -0.337 1.00 89.06 88 PRO A CA 1
ATOM 704 C C . PRO A 1 88 ? 3.814 6.349 0.831 1.00 89.06 88 PRO A C 1
ATOM 706 O O . PRO A 1 88 ? 4.521 5.342 0.906 1.00 89.06 88 PRO A O 1
ATOM 709 N N . LYS A 1 89 ? 3.832 7.272 1.791 1.00 90.94 89 LYS A N 1
ATOM 710 C CA . LYS A 1 89 ? 4.625 7.089 3.005 1.00 90.94 89 LYS A CA 1
ATOM 711 C C . LYS A 1 89 ? 3.915 6.096 3.923 1.00 90.94 89 LYS A C 1
ATOM 713 O O . LYS A 1 89 ? 2.835 6.399 4.418 1.00 90.94 89 LYS A O 1
ATOM 718 N N . SER A 1 90 ? 4.539 4.949 4.192 1.00 91.25 90 SER A N 1
ATOM 719 C CA . SER A 1 90 ? 4.030 4.011 5.199 1.00 91.25 90 SER A CA 1
ATOM 720 C C . SER A 1 90 ? 4.032 4.682 6.575 1.00 91.25 90 SER A C 1
ATOM 722 O O . SER A 1 90 ? 5.038 5.267 6.987 1.00 91.25 90 SER A O 1
ATOM 724 N N . MET A 1 91 ? 2.896 4.627 7.271 1.00 89.19 91 MET A N 1
ATOM 725 C CA . MET A 1 91 ? 2.757 5.126 8.635 1.00 89.19 91 MET A CA 1
ATOM 726 C C . MET A 1 91 ? 2.059 4.068 9.497 1.00 89.19 91 MET A C 1
ATOM 728 O O . MET A 1 91 ? 1.036 3.516 9.077 1.00 89.19 91 MET A O 1
ATOM 732 N N . PRO A 1 92 ? 2.587 3.785 10.701 1.00 86.06 92 PRO A N 1
ATOM 733 C CA . PRO A 1 92 ? 2.073 2.719 11.554 1.00 86.06 92 PRO A CA 1
ATOM 734 C C . PRO A 1 92 ? 0.720 3.059 12.184 1.00 86.06 92 PRO A C 1
ATOM 736 O O . PRO A 1 92 ? -0.020 2.154 12.530 1.00 86.06 92 PRO A O 1
ATOM 739 N N . LEU A 1 93 ? 0.388 4.342 12.332 1.00 89.19 93 LEU A N 1
ATOM 740 C CA . LEU A 1 93 ? -0.840 4.799 12.977 1.00 89.19 93 LEU A CA 1
ATOM 741 C C . LEU A 1 93 ? -1.484 5.928 12.169 1.00 89.19 93 LEU A C 1
ATOM 743 O O . LEU A 1 93 ? -0.760 6.669 11.488 1.00 89.19 93 LEU A O 1
ATOM 747 N N . PRO A 1 94 ? -2.815 6.089 12.266 1.00 88.50 94 PRO A N 1
ATOM 748 C CA . PRO A 1 94 ? -3.504 7.189 11.616 1.00 88.50 94 PRO A CA 1
ATOM 749 C C . PRO A 1 94 ? -3.038 8.541 12.178 1.00 88.50 94 PRO A C 1
ATOM 751 O O . PRO A 1 94 ? -2.802 8.674 13.385 1.00 88.50 94 PRO A O 1
ATOM 754 N N . PRO A 1 95 ? -2.921 9.583 11.337 1.00 89.62 95 PRO A N 1
ATOM 755 C CA . PRO A 1 95 ? -2.708 10.934 11.832 1.00 89.62 95 PRO A CA 1
ATOM 756 C C . PRO A 1 95 ? -3.914 11.406 12.661 1.00 89.62 95 PRO A C 1
ATOM 758 O O . PRO A 1 95 ? -5.046 11.015 12.403 1.00 89.62 95 PRO A O 1
ATOM 761 N N . LYS A 1 96 ? -3.690 12.310 13.628 1.00 81.56 96 LYS A N 1
ATOM 762 C CA . LYS A 1 96 ? -4.692 12.745 14.634 1.00 81.56 96 LYS A CA 1
ATOM 763 C C . LYS A 1 96 ? -6.059 13.194 14.092 1.00 81.56 96 LYS A C 1
ATOM 765 O O . LYS A 1 96 ? -7.016 13.234 14.851 1.00 81.56 96 LYS A O 1
ATOM 770 N N . ARG A 1 97 ? -6.137 13.621 12.831 1.00 85.31 97 ARG A N 1
ATOM 771 C CA . ARG A 1 97 ? -7.364 14.121 12.183 1.00 85.31 97 ARG A CA 1
ATOM 772 C C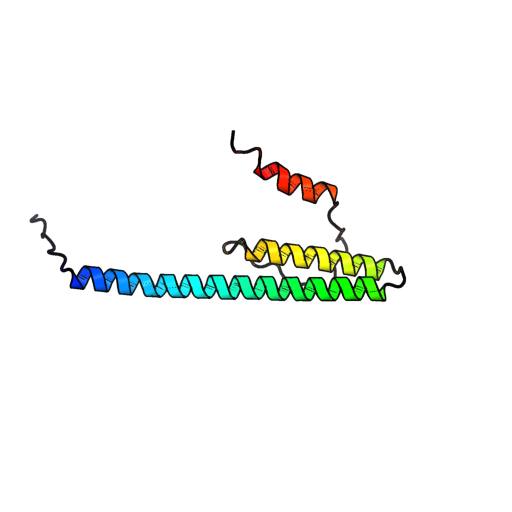 . ARG A 1 97 ? -7.792 13.254 11.002 1.00 85.31 97 ARG A C 1
ATOM 774 O O . ARG A 1 97 ? -8.518 13.719 10.131 1.00 85.31 97 ARG A O 1
ATOM 781 N N . TRP A 1 98 ? -7.273 12.035 10.921 1.00 88.88 98 TRP A N 1
ATOM 782 C CA . TRP A 1 98 ? -7.675 11.112 9.881 1.00 88.88 98 TRP A CA 1
ATOM 783 C C . TRP A 1 98 ? -9.071 10.574 10.167 1.00 88.88 98 TRP A C 1
ATOM 785 O O . TRP A 1 98 ? -9.458 10.345 11.311 1.00 88.88 98 TRP A O 1
ATOM 795 N N . SER A 1 99 ? -9.836 10.382 9.106 1.00 85.38 99 SER A N 1
ATOM 796 C CA . SER A 1 99 ? -11.139 9.741 9.161 1.00 85.38 99 SER A CA 1
ATOM 797 C C . SER A 1 99 ? -11.223 8.762 7.998 1.00 85.38 99 SER A C 1
ATOM 799 O O . SER A 1 99 ? -10.710 9.075 6.917 1.00 85.38 99 SER A O 1
ATOM 801 N N . PRO A 1 100 ? -11.830 7.583 8.204 1.00 80.81 100 PRO A N 1
ATOM 802 C CA . PRO A 1 100 ? -11.960 6.601 7.146 1.00 80.81 100 PRO A CA 1
ATOM 803 C C . PRO A 1 100 ? -12.746 7.202 5.973 1.00 80.81 100 PRO A C 1
ATOM 805 O O . PRO A 1 100 ? -13.754 7.884 6.190 1.00 80.81 100 PRO A O 1
ATOM 808 N N . PRO A 1 101 ? -12.293 6.994 4.725 1.00 71.81 101 PRO A N 1
ATOM 809 C CA . PRO A 1 101 ? -13.042 7.447 3.566 1.00 71.81 101 PRO A CA 1
ATOM 810 C C . PRO A 1 101 ? -14.404 6.751 3.540 1.00 71.81 101 PRO A C 1
ATOM 812 O O . PRO A 1 101 ? -14.498 5.541 3.742 1.00 71.81 101 PRO A O 1
ATOM 815 N N . SER A 1 102 ? -15.465 7.522 3.293 1.00 64.69 102 SER A N 1
ATOM 816 C CA . SER A 1 102 ? -16.817 6.971 3.194 1.00 64.69 102 SER A CA 1
ATOM 817 C C . SER A 1 102 ? -16.868 5.888 2.105 1.00 64.69 102 SER A C 1
ATOM 819 O O . SER A 1 102 ? -16.348 6.121 1.007 1.00 64.69 102 SER A O 1
ATOM 821 N N . PRO A 1 103 ? -17.517 4.733 2.344 1.00 54.09 103 PRO A N 1
ATOM 822 C CA . PRO A 1 103 ? -17.670 3.691 1.328 1.00 54.09 103 PRO A CA 1
ATOM 823 C C . PRO A 1 103 ? -18.331 4.224 0.044 1.00 54.09 103 PRO A C 1
ATOM 825 O O . PRO A 1 103 ? -17.939 3.828 -1.049 1.00 54.09 103 PRO A O 1
ATOM 828 N N . ALA A 1 104 ? -19.203 5.236 0.148 1.00 46.94 104 ALA A N 1
ATOM 829 C CA . ALA A 1 104 ? -19.830 5.899 -1.001 1.00 46.94 104 ALA A CA 1
ATOM 830 C C . ALA A 1 104 ? -18.839 6.649 -1.920 1.00 46.94 104 ALA A C 1
ATOM 832 O O . ALA A 1 104 ? -19.111 6.839 -3.104 1.00 46.94 104 ALA A O 1
ATOM 833 N N . ALA A 1 105 ? -17.677 7.064 -1.407 1.00 50.06 105 ALA A N 1
ATOM 834 C CA . ALA A 1 105 ? -16.641 7.717 -2.209 1.00 50.06 105 ALA A CA 1
ATOM 835 C C . ALA A 1 105 ? -15.797 6.714 -3.018 1.00 50.06 105 ALA A C 1
ATOM 837 O O . ALA A 1 105 ? -15.149 7.102 -3.989 1.00 50.06 105 ALA A O 1
ATOM 838 N N . THR A 1 106 ? -15.818 5.430 -2.645 1.00 48.94 106 THR A N 1
ATOM 839 C CA . THR A 1 106 ? -15.048 4.384 -3.333 1.00 48.94 106 THR A CA 1
ATOM 840 C C . THR A 1 106 ? -15.718 3.977 -4.652 1.00 48.94 106 THR A C 1
ATOM 842 O O . THR A 1 106 ? -15.035 3.854 -5.668 1.00 48.94 106 THR A O 1
ATOM 845 N N . ASP A 1 107 ? -17.052 3.906 -4.688 1.00 40.62 107 ASP A N 1
ATOM 846 C CA . ASP A 1 107 ? -17.804 3.581 -5.912 1.00 40.62 107 ASP A CA 1
ATOM 847 C C . ASP A 1 107 ? -17.876 4.752 -6.904 1.00 40.62 107 ASP A C 1
ATOM 849 O O . ASP A 1 107 ? -17.891 4.547 -8.122 1.00 40.62 107 ASP A O 1
ATOM 853 N N . ALA A 1 108 ? -17.846 5.993 -6.406 1.00 40.56 108 ALA A N 1
ATOM 854 C CA . ALA A 1 108 ? -17.814 7.193 -7.244 1.00 40.56 108 ALA A CA 1
ATOM 855 C C . ALA A 1 108 ? -16.488 7.342 -8.020 1.00 40.56 108 ALA A C 1
ATOM 857 O O . ALA A 1 108 ? -16.479 7.863 -9.136 1.00 40.56 108 ALA A O 1
ATOM 858 N N . GLY A 1 109 ? -15.372 6.846 -7.470 1.00 37.88 109 GLY A N 1
ATOM 859 C CA . GLY A 1 109 ? -14.073 6.813 -8.155 1.00 37.88 109 GLY A CA 1
ATOM 860 C C . GLY A 1 109 ? -14.009 5.779 -9.285 1.00 37.88 109 GLY A C 1
ATOM 861 O O . GLY A 1 109 ? -13.415 6.050 -10.328 1.00 37.88 109 GLY A O 1
ATOM 862 N N . ALA A 1 110 ? -14.685 4.637 -9.121 1.00 40.28 110 ALA A N 1
ATOM 863 C CA . ALA A 1 110 ? -14.790 3.604 -10.154 1.00 40.28 110 ALA A CA 1
ATOM 864 C C . ALA A 1 110 ? -15.745 4.005 -11.297 1.00 40.28 110 ALA A C 1
ATOM 866 O O . ALA A 1 110 ? -15.489 3.702 -12.462 1.00 40.28 110 ALA A O 1
ATOM 867 N N . THR A 1 111 ? -16.814 4.753 -11.001 1.00 35.72 111 THR A N 1
ATOM 868 C CA . THR A 1 111 ? -17.766 5.231 -12.025 1.00 35.72 111 THR A CA 1
ATOM 869 C C . THR A 1 111 ? -17.343 6.526 -12.729 1.00 35.72 111 THR A C 1
ATOM 871 O O . THR A 1 111 ? -17.751 6.752 -13.871 1.00 35.72 111 THR A O 1
ATOM 874 N N . ALA A 1 112 ? -16.479 7.358 -12.134 1.00 39.00 112 ALA A N 1
ATOM 875 C CA . ALA A 1 112 ? -15.991 8.587 -12.775 1.00 39.00 112 ALA A CA 1
ATOM 876 C C . ALA A 1 112 ? -15.023 8.347 -13.955 1.00 39.00 112 ALA A C 1
ATOM 878 O O . ALA A 1 112 ? -14.866 9.235 -14.797 1.00 39.00 112 ALA A O 1
ATOM 879 N N . VAL A 1 113 ? -14.408 7.162 -14.055 1.00 42.03 113 VAL A N 1
ATOM 880 C CA . VAL A 1 113 ? -13.548 6.781 -15.195 1.00 42.03 113 VAL A CA 1
ATOM 881 C C . VAL A 1 113 ? -14.372 6.358 -16.417 1.00 42.03 113 VAL A C 1
ATOM 883 O O . VAL A 1 113 ? -13.949 6.581 -17.546 1.00 42.03 113 VAL A O 1
ATOM 886 N N . ILE A 1 114 ? -15.590 5.843 -16.225 1.00 44.81 114 ILE A N 1
ATOM 887 C CA . ILE A 1 114 ? -16.412 5.318 -17.329 1.00 44.81 114 ILE A CA 1
ATOM 888 C C . ILE A 1 114 ? -17.111 6.446 -18.117 1.00 44.81 114 ILE A C 1
ATOM 890 O O . ILE A 1 114 ? -17.504 6.257 -19.263 1.00 44.81 114 ILE A O 1
ATOM 894 N N . LYS A 1 115 ? -17.224 7.661 -17.560 1.00 36.50 115 LYS A N 1
ATOM 895 C CA . LYS A 1 115 ? -17.985 8.764 -18.186 1.00 36.50 115 LYS A CA 1
ATOM 896 C C . LYS A 1 115 ? -17.170 9.770 -19.015 1.00 36.50 115 LYS A C 1
ATOM 898 O O . LYS A 1 115 ? -17.751 10.737 -19.493 1.00 36.50 115 LYS A O 1
ATOM 903 N N . ARG A 1 116 ? -15.855 9.574 -19.206 1.00 43.38 116 ARG A N 1
ATOM 904 C CA . ARG A 1 116 ? -15.010 10.433 -20.077 1.00 43.38 116 ARG A CA 1
ATOM 905 C C . ARG A 1 116 ? -14.606 9.769 -21.398 1.00 43.38 116 ARG A C 1
ATOM 907 O O . ARG A 1 116 ? -13.573 10.095 -21.975 1.00 43.38 116 ARG A O 1
ATOM 914 N N . SER A 1 117 ? -15.404 8.821 -21.871 1.00 44.28 117 SER A N 1
ATOM 915 C CA . SER A 1 117 ? -15.259 8.237 -23.205 1.00 44.28 117 SER A CA 1
ATOM 916 C C . SER A 1 117 ? -16.641 8.090 -23.830 1.00 44.28 117 SER A C 1
ATOM 918 O O . SER A 1 117 ? -17.191 6.998 -23.938 1.00 44.28 117 SER A O 1
ATOM 920 N N . SER A 1 118 ? -17.250 9.221 -24.166 1.00 39.41 118 SER A N 1
ATOM 921 C CA . SER A 1 118 ? -18.365 9.326 -25.110 1.00 39.41 118 SER A CA 1
ATOM 922 C C . SER A 1 118 ? -18.249 10.658 -25.829 1.00 39.41 118 SER A C 1
ATOM 924 O O . SER A 1 118 ? -17.899 11.644 -25.139 1.00 39.41 118 SER A O 1
#